Protein AF-A0A1C7DNW1-F1 (afdb_monomer_lite)

Sequence (80 aa):
MAEVFAEWFLLSLPEELNKEHSIVIMASELDLSSERVVRYLSAEHNLNINCIFFEFFKEGEQQFLDRTWLMDFQEVAVRT

Foldseek 3Di:
DQVVCCVVVVDGDDPDPQPPDAEEAEDQDDDPVRLVVQCCCCPVVVHLYWYKHWDWDDDVPDIDIDMDISDPNCSRVVSD

Structure (mmCIF, N/CA/C/O backbone):
data_AF-A0A1C7DNW1-F1
#
_entry.id   AF-A0A1C7DNW1-F1
#
loop_
_atom_site.group_PDB
_atom_site.id
_atom_site.type_symbol
_atom_site.label_atom_id
_atom_site.label_alt_id
_atom_site.label_comp_id
_atom_site.label_asym_id
_atom_site.label_entity_id
_atom_site.label_seq_id
_atom_site.pdbx_PDB_ins_code
_atom_site.Cartn_x
_atom_site.Cartn_y
_atom_site.Cartn_z
_atom_site.occupancy
_atom_site.B_iso_or_equiv
_atom_site.auth_seq_id
_atom_site.auth_comp_id
_atom_site.auth_asym_id
_atom_site.auth_atom_id
_atom_site.pdbx_PDB_model_num
ATOM 1 N N . MET A 1 1 ? 21.934 2.979 -25.178 1.00 72.00 1 MET A N 1
ATOM 2 C CA . MET A 1 1 ? 20.922 3.052 -24.095 1.00 72.00 1 MET A CA 1
ATOM 3 C C . MET A 1 1 ? 21.573 2.884 -22.727 1.00 72.00 1 MET A C 1
ATOM 5 O O . MET A 1 1 ? 21.440 3.793 -21.925 1.00 72.00 1 MET A O 1
ATOM 9 N N . ALA A 1 2 ? 22.325 1.802 -22.483 1.00 83.75 2 ALA A N 1
ATOM 10 C CA . ALA A 1 2 ? 23.061 1.613 -21.226 1.00 83.75 2 ALA A CA 1
ATOM 11 C C . ALA A 1 2 ? 24.149 2.680 -20.972 1.00 83.75 2 ALA A C 1
ATOM 13 O O . ALA A 1 2 ? 24.232 3.186 -19.862 1.00 83.75 2 ALA A O 1
ATOM 14 N N . GLU A 1 3 ? 24.914 3.082 -21.996 1.00 86.69 3 GLU A N 1
ATOM 15 C CA . GLU A 1 3 ? 25.911 4.167 -21.876 1.00 86.69 3 GLU A CA 1
ATOM 16 C C . GLU A 1 3 ? 25.273 5.493 -21.446 1.00 86.69 3 GLU A C 1
ATOM 18 O O . GLU A 1 3 ? 25.696 6.087 -20.464 1.00 86.69 3 GLU A O 1
ATOM 23 N N . VAL A 1 4 ? 24.184 5.901 -22.107 1.00 92.19 4 VAL A N 1
ATOM 24 C CA . VAL A 1 4 ? 23.452 7.131 -21.760 1.00 92.19 4 VAL A CA 1
ATOM 25 C C . VAL A 1 4 ? 22.876 7.058 -20.341 1.00 92.19 4 VAL A C 1
ATOM 27 O O . VAL A 1 4 ? 22.919 8.039 -19.611 1.00 92.19 4 VAL A O 1
ATOM 30 N N . PHE A 1 5 ? 22.360 5.903 -19.911 1.00 88.69 5 PHE A N 1
ATOM 31 C CA . PHE A 1 5 ? 21.882 5.733 -18.536 1.00 88.69 5 PHE A CA 1
ATOM 32 C C . PHE A 1 5 ? 23.019 5.900 -17.517 1.00 88.69 5 PHE A C 1
ATOM 34 O O . PHE A 1 5 ? 22.866 6.636 -16.544 1.00 88.69 5 PHE A O 1
ATOM 41 N N . ALA A 1 6 ? 24.166 5.265 -17.763 1.00 91.38 6 ALA A N 1
ATOM 42 C CA . ALA A 1 6 ? 25.320 5.335 -16.875 1.00 91.38 6 ALA A CA 1
ATOM 43 C C . ALA A 1 6 ? 25.921 6.743 -16.793 1.00 91.38 6 ALA A C 1
ATOM 45 O O . ALA A 1 6 ? 26.308 7.173 -15.710 1.00 91.38 6 ALA A O 1
ATOM 46 N N . GLU A 1 7 ? 25.946 7.488 -17.898 1.00 93.88 7 GLU A N 1
ATOM 47 C CA . GLU A 1 7 ? 26.382 8.889 -17.900 1.00 93.88 7 GLU A CA 1
ATOM 48 C C . GLU A 1 7 ? 25.476 9.784 -17.045 1.00 93.88 7 GLU A C 1
ATOM 50 O O . GLU A 1 7 ? 25.967 10.659 -16.335 1.00 93.88 7 GLU A O 1
ATOM 55 N N . TRP A 1 8 ? 24.159 9.562 -17.092 1.00 93.25 8 TRP A N 1
ATOM 56 C CA . TRP A 1 8 ? 23.183 10.404 -16.394 1.00 93.25 8 TRP A CA 1
ATOM 57 C C . TRP A 1 8 ? 23.015 10.053 -14.917 1.00 93.25 8 TRP A C 1
ATOM 59 O O . TRP A 1 8 ? 22.929 10.947 -14.077 1.00 93.25 8 TRP A O 1
ATOM 69 N N . PHE A 1 9 ? 22.942 8.762 -14.598 1.00 88.56 9 PHE A N 1
ATOM 70 C CA . PHE A 1 9 ? 22.656 8.280 -13.246 1.00 88.56 9 PHE A CA 1
ATOM 71 C C . PHE A 1 9 ? 23.908 7.853 -12.480 1.00 88.56 9 PHE A C 1
ATOM 73 O O . PHE A 1 9 ? 23.801 7.542 -11.297 1.00 88.56 9 PHE A O 1
ATOM 80 N N . LEU A 1 10 ? 25.084 7.851 -13.127 1.00 89.12 10 LEU A N 1
ATOM 81 C CA . LEU A 1 10 ? 26.366 7.422 -12.549 1.00 89.12 10 LEU A CA 1
ATOM 82 C C . LEU A 1 10 ? 26.323 5.992 -11.981 1.00 89.12 10 LEU A C 1
ATOM 84 O O . LEU A 1 10 ? 27.069 5.646 -11.067 1.00 89.12 10 LEU A O 1
ATOM 88 N N . LEU A 1 11 ? 25.434 5.163 -12.528 1.00 87.38 11 LEU A N 1
ATOM 89 C CA . LEU A 1 11 ? 25.175 3.790 -12.113 1.00 87.38 11 LEU A CA 1
ATOM 90 C C . LEU A 1 11 ? 25.059 2.901 -13.350 1.00 87.38 11 LEU A C 1
ATOM 92 O O . LEU A 1 11 ? 24.540 3.320 -14.386 1.00 87.38 11 LEU A O 1
ATOM 96 N N . SER A 1 12 ? 25.519 1.654 -13.244 1.00 86.56 12 SER A N 1
ATOM 97 C CA . SER A 1 12 ? 25.242 0.652 -14.271 1.00 86.56 12 SER A CA 1
ATOM 98 C C . SER A 1 12 ? 23.742 0.394 -14.358 1.00 86.56 12 SER A C 1
ATOM 100 O O . SER A 1 12 ? 23.030 0.482 -13.357 1.00 86.56 12 SER A O 1
ATOM 102 N N . LEU A 1 13 ? 23.269 0.039 -15.552 1.00 87.62 13 LEU A N 1
ATOM 103 C CA . LEU A 1 13 ? 21.895 -0.416 -15.718 1.00 87.62 13 LEU A CA 1
ATOM 104 C C . LEU A 1 13 ? 21.668 -1.631 -14.792 1.00 87.62 13 LEU A C 1
ATOM 106 O O . LEU A 1 13 ? 22.431 -2.594 -14.897 1.00 87.62 13 LEU A O 1
ATOM 110 N N . PRO A 1 14 ? 20.692 -1.588 -13.872 1.00 83.50 14 PRO A N 1
ATOM 111 C CA . PRO A 1 14 ? 20.462 -2.686 -12.943 1.00 83.50 14 PRO A CA 1
ATOM 112 C C . PRO A 1 14 ? 19.899 -3.913 -13.674 1.00 83.50 14 PRO A C 1
ATOM 114 O O . PRO A 1 14 ? 19.093 -3.774 -14.595 1.00 83.50 14 PRO A O 1
ATOM 117 N N . GLU A 1 15 ? 20.320 -5.110 -13.255 1.00 81.94 15 GLU A N 1
ATOM 118 C CA . GLU A 1 15 ? 19.792 -6.379 -13.786 1.00 81.94 15 GLU A CA 1
ATOM 119 C C . GLU A 1 15 ? 18.367 -6.653 -13.292 1.00 81.94 15 GLU A C 1
ATOM 121 O O . GLU A 1 15 ? 17.546 -7.208 -14.022 1.00 81.94 15 GLU A O 1
ATOM 126 N N . GLU A 1 16 ? 18.056 -6.212 -12.073 1.00 75.81 16 GLU A N 1
ATOM 127 C CA . GLU A 1 16 ? 16.742 -6.337 -11.457 1.00 75.81 16 GLU A CA 1
ATOM 128 C C . GLU A 1 16 ? 16.218 -4.957 -11.037 1.00 75.81 16 GLU A C 1
ATOM 130 O O . GLU A 1 16 ? 16.923 -4.161 -10.417 1.00 75.81 16 GLU A O 1
ATOM 135 N N . LEU A 1 17 ? 14.963 -4.659 -11.375 1.00 76.75 17 LEU A N 1
ATOM 136 C CA . LEU A 1 17 ? 14.279 -3.426 -10.981 1.00 76.75 17 LEU A CA 1
ATOM 137 C C . LEU A 1 17 ? 13.308 -3.712 -9.833 1.00 76.75 17 LEU A C 1
ATOM 139 O O . LEU A 1 17 ? 12.655 -4.751 -9.813 1.00 76.75 17 LEU A O 1
ATOM 143 N N . ASN A 1 18 ? 13.175 -2.755 -8.910 1.0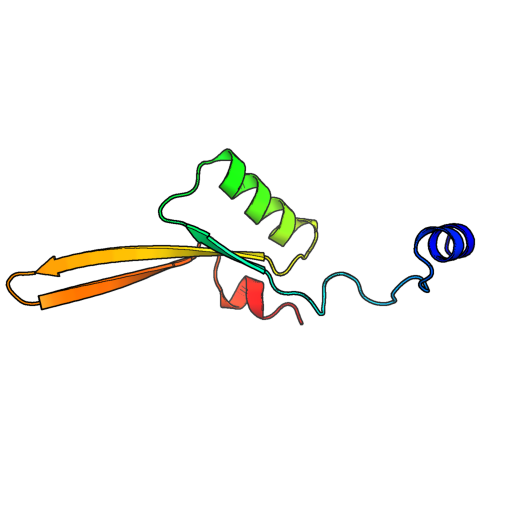0 73.12 18 ASN A N 1
ATOM 144 C CA . ASN A 1 18 ? 12.132 -2.720 -7.872 1.00 73.12 18 ASN A CA 1
ATOM 145 C C . ASN A 1 18 ? 12.138 -3.873 -6.849 1.00 73.12 18 ASN A C 1
ATOM 147 O O . ASN A 1 18 ? 11.165 -4.035 -6.117 1.00 73.12 18 ASN A O 1
ATOM 151 N N . LYS A 1 19 ? 13.228 -4.640 -6.757 1.00 71.12 19 LYS A N 1
ATOM 152 C CA . LYS A 1 19 ? 13.337 -5.792 -5.850 1.00 71.12 19 LYS A CA 1
ATOM 153 C C . LYS A 1 19 ? 13.749 -5.458 -4.420 1.00 71.12 19 LYS A C 1
ATOM 155 O O . LYS A 1 19 ? 13.296 -6.098 -3.479 1.00 71.12 19 LYS A O 1
ATOM 160 N N . GLU A 1 20 ? 14.592 -4.446 -4.241 1.00 73.00 20 GLU A N 1
ATOM 161 C CA . GLU A 1 20 ? 15.174 -4.141 -2.926 1.00 73.00 20 GLU A CA 1
ATOM 162 C C . GLU A 1 20 ? 14.332 -3.169 -2.084 1.00 73.00 20 GLU A C 1
ATOM 164 O O . GLU A 1 20 ? 14.596 -2.993 -0.896 1.00 73.00 20 GLU A O 1
ATOM 169 N N . HIS A 1 21 ? 13.314 -2.525 -2.666 1.00 77.81 21 HIS A N 1
ATOM 170 C CA . HIS A 1 21 ? 12.584 -1.439 -2.011 1.00 77.81 21 HIS A CA 1
ATOM 171 C C . HIS A 1 21 ? 11.105 -1.785 -1.817 1.00 77.81 21 HIS A C 1
ATOM 173 O O . HIS A 1 21 ? 10.383 -2.034 -2.778 1.00 77.81 21 HIS A O 1
ATOM 179 N N . SER A 1 22 ? 10.658 -1.759 -0.558 1.00 87.12 22 SER A N 1
ATOM 180 C CA . SER A 1 22 ? 9.252 -1.901 -0.161 1.00 87.12 22 SER A CA 1
ATOM 181 C C . SER A 1 22 ? 8.715 -0.595 0.425 1.00 87.12 22 SER A C 1
ATOM 183 O O . SER A 1 22 ? 9.375 0.028 1.256 1.00 87.12 22 SER A O 1
ATOM 185 N N . ILE A 1 23 ? 7.507 -0.198 0.028 1.00 91.38 23 ILE A N 1
ATOM 186 C CA . ILE A 1 23 ? 6.842 1.044 0.433 1.00 91.38 23 ILE A CA 1
ATOM 187 C C . ILE A 1 23 ? 5.509 0.699 1.105 1.00 91.38 23 ILE A C 1
ATOM 189 O O . ILE A 1 23 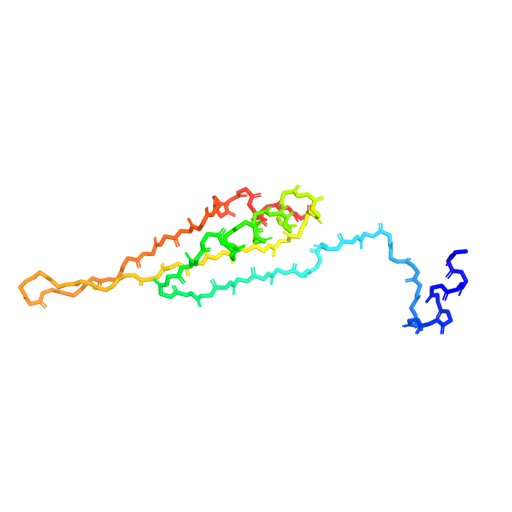? 4.635 0.074 0.507 1.00 91.38 23 ILE A O 1
ATOM 193 N N . VAL A 1 24 ? 5.316 1.153 2.342 1.00 93.00 24 VAL A N 1
ATOM 194 C CA . VAL A 1 24 ? 4.034 1.040 3.051 1.00 93.00 24 VAL A CA 1
ATOM 195 C C . VAL A 1 24 ? 3.526 2.436 3.377 1.00 93.00 24 VAL A C 1
ATOM 197 O O . VAL A 1 24 ? 4.184 3.194 4.087 1.00 93.00 24 VAL A O 1
ATOM 200 N N . ILE A 1 25 ? 2.349 2.769 2.857 1.00 94.31 25 ILE A N 1
ATOM 201 C CA . ILE A 1 25 ? 1.650 4.023 3.137 1.00 94.31 25 ILE A CA 1
ATOM 202 C C . ILE A 1 25 ? 0.708 3.783 4.315 1.00 94.31 25 ILE A C 1
ATOM 204 O O . ILE A 1 25 ? -0.090 2.854 4.275 1.00 94.31 25 ILE A O 1
ATOM 208 N N . MET A 1 26 ? 0.779 4.613 5.353 1.00 94.19 26 MET A N 1
ATOM 209 C CA . MET A 1 26 ? -0.199 4.615 6.442 1.00 94.19 26 MET A CA 1
ATOM 210 C C . MET A 1 26 ? -1.131 5.810 6.266 1.00 94.19 26 MET A C 1
ATOM 212 O O . MET A 1 26 ? -0.661 6.947 6.215 1.00 94.19 26 MET A O 1
ATOM 216 N N . ALA A 1 27 ? -2.435 5.556 6.188 1.00 90.31 27 ALA A N 1
ATOM 217 C CA . ALA A 1 27 ? -3.443 6.598 6.025 1.00 90.31 27 ALA A CA 1
ATOM 218 C C . ALA A 1 27 ? -4.704 6.280 6.841 1.00 90.31 27 ALA A C 1
ATOM 220 O O . ALA A 1 27 ? -4.999 5.118 7.109 1.00 90.31 27 ALA A O 1
ATOM 221 N N . SER A 1 28 ? -5.450 7.314 7.241 1.00 89.44 28 SER A N 1
ATOM 222 C CA . SER A 1 28 ? -6.777 7.149 7.854 1.00 89.44 28 SER A CA 1
ATOM 223 C C . SER A 1 28 ? -7.851 6.816 6.819 1.00 89.44 28 SER A C 1
ATOM 225 O O . SER A 1 28 ? -8.798 6.104 7.115 1.00 89.44 28 SER A O 1
ATOM 227 N N . GLU A 1 29 ? -7.693 7.336 5.605 1.00 89.69 29 GLU A N 1
ATOM 228 C CA . GLU A 1 29 ? -8.554 7.100 4.450 1.00 89.69 29 GLU A CA 1
ATOM 229 C C . GLU A 1 29 ? -7.734 7.295 3.168 1.00 89.69 29 GLU A C 1
ATOM 231 O O . GLU A 1 29 ? -6.664 7.911 3.195 1.00 89.69 29 GLU A O 1
ATOM 236 N N . LEU A 1 30 ? -8.220 6.767 2.046 1.00 93.69 30 LEU A N 1
ATOM 237 C CA . LEU A 1 30 ? -7.586 6.923 0.740 1.00 93.69 30 LEU A CA 1
ATOM 238 C C . LEU A 1 30 ? -8.657 7.222 -0.305 1.00 93.69 30 LEU A C 1
ATOM 240 O O . LEU A 1 30 ? -9.661 6.523 -0.398 1.00 93.69 30 LEU A O 1
ATOM 244 N N . ASP A 1 31 ? -8.459 8.278 -1.090 1.00 95.38 31 ASP A N 1
ATOM 245 C CA . ASP A 1 31 ? -9.380 8.598 -2.174 1.00 95.38 31 ASP A CA 1
ATOM 246 C C . ASP A 1 31 ? -9.219 7.621 -3.360 1.00 95.38 31 ASP A C 1
ATOM 248 O O . ASP A 1 31 ? -8.169 7.003 -3.559 1.00 95.38 31 ASP A O 1
ATOM 252 N N . LEU A 1 32 ? -10.248 7.532 -4.211 1.00 97.00 32 LEU A N 1
ATOM 253 C CA . LEU A 1 32 ? -10.275 6.626 -5.370 1.00 97.00 32 LEU A CA 1
ATOM 254 C C . LEU A 1 32 ? -9.124 6.847 -6.366 1.00 97.00 32 LEU A C 1
ATOM 256 O O . LEU A 1 32 ? -8.731 5.925 -7.087 1.00 97.00 32 LEU A O 1
ATOM 260 N N . SER A 1 33 ? -8.612 8.073 -6.482 1.00 97.25 33 SER A N 1
ATOM 261 C CA . SER A 1 33 ? -7.499 8.367 -7.384 1.00 97.25 33 SER A CA 1
ATOM 262 C C . SER A 1 33 ? -6.179 7.849 -6.818 1.00 97.25 33 SER A C 1
ATOM 264 O O . SER A 1 33 ? -5.415 7.225 -7.556 1.00 97.25 33 SER A O 1
ATOM 266 N N . SER A 1 34 ? -5.967 8.012 -5.515 1.00 96.19 34 SER A N 1
ATOM 267 C CA . SER A 1 34 ? -4.807 7.510 -4.784 1.00 96.19 34 SER A CA 1
ATOM 268 C C . SER A 1 34 ? -4.803 5.979 -4.719 1.00 96.19 34 SER A C 1
ATOM 270 O O . SER A 1 34 ? -3.778 5.362 -5.011 1.00 96.19 34 SER A O 1
ATOM 272 N N . GLU A 1 35 ? -5.955 5.344 -4.470 1.00 95.88 35 GLU A N 1
ATOM 273 C CA . GLU A 1 35 ? -6.100 3.882 -4.566 1.00 95.88 35 GLU A CA 1
ATOM 274 C C . GLU A 1 35 ? -5.685 3.359 -5.942 1.00 95.88 35 GLU A C 1
ATOM 276 O O . GLU A 1 35 ? -4.912 2.403 -6.052 1.00 95.88 35 GLU A O 1
ATOM 281 N N . ARG A 1 36 ? -6.173 4.006 -7.008 1.00 96.25 36 ARG A N 1
ATOM 282 C CA . ARG A 1 36 ? -5.844 3.629 -8.384 1.00 96.25 36 ARG A CA 1
ATOM 283 C C . ARG A 1 36 ? -4.345 3.735 -8.652 1.00 96.25 36 ARG A C 1
ATOM 285 O O . ARG A 1 36 ? -3.802 2.854 -9.310 1.00 96.25 36 ARG A O 1
ATOM 292 N N . VAL A 1 37 ? -3.679 4.776 -8.148 1.00 96.31 37 VAL A N 1
ATOM 293 C CA . VAL A 1 37 ? -2.223 4.939 -8.293 1.00 96.31 37 VAL A CA 1
ATOM 294 C C . VAL A 1 37 ? -1.479 3.811 -7.583 1.00 96.31 37 VAL A C 1
ATOM 296 O O . VAL A 1 37 ? -0.625 3.179 -8.199 1.00 96.31 37 VAL A O 1
ATOM 299 N N . VAL A 1 38 ? -1.826 3.508 -6.329 1.00 95.50 38 VAL A N 1
ATOM 300 C CA . VAL A 1 38 ? -1.168 2.434 -5.564 1.00 95.50 38 VAL A CA 1
ATOM 301 C C . VAL A 1 38 ? -1.352 1.079 -6.255 1.00 95.50 38 VAL A C 1
ATOM 303 O O . VAL A 1 38 ? -0.381 0.344 -6.433 1.00 95.50 38 VAL A O 1
ATOM 306 N N . ARG A 1 39 ? -2.570 0.774 -6.724 1.00 94.94 39 ARG A N 1
ATOM 307 C CA . ARG A 1 39 ? -2.853 -0.461 -7.473 1.00 94.94 39 ARG A CA 1
ATOM 308 C C . ARG A 1 39 ? -2.086 -0.527 -8.789 1.00 94.94 39 ARG A C 1
ATOM 310 O O . ARG A 1 39 ? -1.508 -1.564 -9.088 1.00 94.94 39 ARG A O 1
ATOM 317 N N . TYR A 1 40 ? -2.040 0.566 -9.548 1.00 94.75 40 TYR A N 1
ATOM 318 C CA . TYR A 1 40 ? -1.308 0.634 -10.814 1.00 94.75 40 TYR A CA 1
ATOM 319 C C . TYR A 1 40 ? 0.195 0.404 -10.619 1.00 94.75 40 TYR A C 1
ATOM 321 O O . TYR A 1 40 ? 0.796 -0.400 -11.325 1.00 94.75 40 TYR A O 1
ATOM 329 N N . LEU A 1 41 ? 0.804 1.062 -9.630 1.00 92.88 41 LEU A N 1
ATOM 330 C CA . LEU A 1 41 ? 2.225 0.883 -9.325 1.00 92.88 41 LEU A CA 1
ATOM 331 C C . LEU A 1 41 ? 2.532 -0.554 -8.878 1.00 92.88 41 LEU A C 1
ATOM 333 O O . LEU A 1 41 ? 3.541 -1.120 -9.298 1.00 92.88 41 LEU A O 1
ATOM 337 N N . SER A 1 42 ? 1.650 -1.156 -8.076 1.00 92.12 42 SER A N 1
ATOM 338 C CA . SER A 1 42 ? 1.828 -2.527 -7.593 1.00 92.12 42 SER A CA 1
ATOM 339 C C . SER A 1 42 ? 1.636 -3.583 -8.684 1.00 92.12 42 SER A C 1
ATOM 341 O O . SER A 1 42 ? 2.473 -4.473 -8.823 1.00 92.12 42 SER A O 1
ATOM 343 N N . ALA A 1 43 ? 0.552 -3.492 -9.459 1.00 89.81 43 ALA A N 1
ATOM 344 C CA . ALA A 1 43 ? 0.159 -4.521 -10.420 1.00 89.81 43 ALA A CA 1
ATOM 345 C C . ALA A 1 43 ? 0.860 -4.383 -11.779 1.00 89.81 43 ALA A C 1
ATOM 347 O O . ALA A 1 43 ? 1.279 -5.386 -12.344 1.00 89.81 43 ALA A O 1
ATOM 348 N N . GLU A 1 44 ? 1.012 -3.159 -12.294 1.00 89.50 44 GLU A N 1
ATOM 349 C CA . GLU A 1 44 ? 1.535 -2.932 -13.651 1.00 89.50 44 GLU A CA 1
ATOM 350 C C . GLU A 1 44 ? 3.053 -2.704 -13.669 1.00 89.50 44 GLU A C 1
ATOM 352 O O . GLU A 1 44 ? 3.717 -3.030 -14.648 1.00 89.50 44 GLU A O 1
ATOM 357 N N . HIS A 1 45 ? 3.618 -2.146 -12.589 1.00 87.56 45 HIS A N 1
ATOM 358 C CA . HIS A 1 45 ? 5.055 -1.821 -12.488 1.00 87.56 45 HIS A CA 1
ATOM 359 C C . HIS A 1 45 ? 5.808 -2.680 -11.475 1.00 87.56 45 HIS A C 1
ATOM 361 O O . HIS A 1 45 ? 6.995 -2.449 -11.225 1.00 87.56 45 HIS A O 1
ATOM 367 N N . ASN A 1 46 ? 5.129 -3.679 -10.906 1.00 85.56 46 ASN A N 1
ATOM 368 C CA . ASN A 1 46 ? 5.707 -4.649 -9.982 1.00 85.56 46 ASN 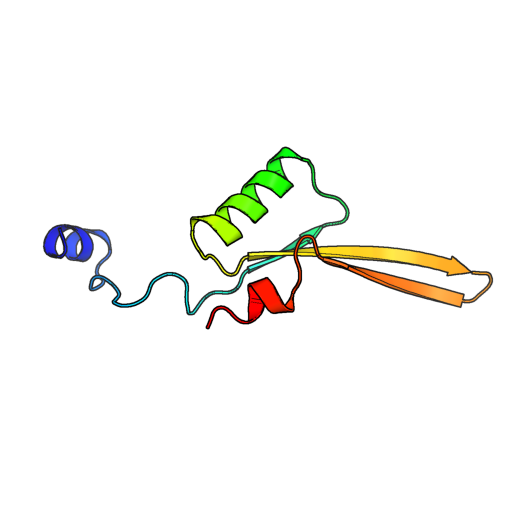A CA 1
ATOM 369 C C . ASN A 1 46 ? 6.405 -4.000 -8.770 1.00 85.56 46 ASN A C 1
ATOM 371 O O . ASN A 1 46 ? 7.320 -4.584 -8.191 1.00 85.56 46 ASN A O 1
ATOM 375 N N . LEU A 1 47 ? 5.989 -2.787 -8.389 1.00 88.50 47 LEU A N 1
ATOM 376 C CA . LEU A 1 47 ? 6.516 -2.107 -7.213 1.00 88.50 47 LEU A CA 1
ATOM 377 C C . LEU A 1 47 ? 5.935 -2.749 -5.958 1.00 88.50 47 LEU A C 1
ATOM 379 O O . LEU A 1 47 ? 4.722 -2.938 -5.833 1.00 88.50 47 LEU A O 1
ATOM 383 N N . ASN A 1 48 ? 6.796 -3.032 -4.988 1.00 90.94 48 ASN A N 1
ATOM 384 C CA . ASN A 1 48 ? 6.356 -3.477 -3.677 1.00 90.94 48 ASN A CA 1
ATOM 385 C C . ASN A 1 48 ? 5.815 -2.269 -2.893 1.00 90.94 48 ASN A C 1
ATOM 387 O O . ASN A 1 48 ? 6.524 -1.644 -2.111 1.00 90.94 48 ASN A O 1
ATOM 391 N N . ILE A 1 49 ? 4.571 -1.882 -3.184 1.00 92.44 49 ILE A N 1
ATOM 392 C CA . ILE A 1 49 ? 3.868 -0.754 -2.570 1.00 92.44 49 ILE A CA 1
ATOM 393 C C . ILE A 1 49 ? 2.470 -1.172 -2.112 1.00 92.44 49 ILE A C 1
ATOM 395 O O . ILE A 1 49 ? 1.719 -1.784 -2.872 1.00 92.44 49 ILE A O 1
ATOM 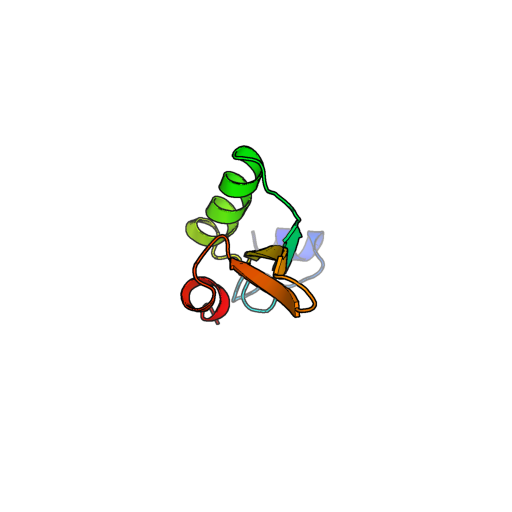399 N N . ASN A 1 50 ? 2.100 -0.826 -0.878 1.00 94.88 50 ASN A N 1
ATOM 400 C CA . ASN A 1 50 ? 0.754 -1.058 -0.348 1.00 94.88 50 ASN A CA 1
ATOM 401 C C . ASN A 1 50 ? 0.336 0.050 0.633 1.00 94.88 50 ASN A C 1
ATOM 403 O O . ASN A 1 50 ? 1.166 0.842 1.084 1.00 94.88 50 ASN A O 1
ATOM 407 N N . CYS A 1 51 ? -0.951 0.094 0.975 1.00 96.12 51 CYS A N 1
ATOM 408 C CA . CYS A 1 51 ? -1.508 1.007 1.968 1.00 96.12 51 CYS A CA 1
ATOM 409 C C . CYS A 1 51 ? -2.122 0.221 3.133 1.00 96.12 51 CYS A C 1
ATOM 411 O O . CYS A 1 51 ? -2.851 -0.747 2.904 1.00 96.12 51 CYS A O 1
ATOM 413 N N . ILE A 1 52 ? -1.824 0.649 4.360 1.00 95.38 52 ILE A N 1
ATOM 414 C CA . ILE A 1 52 ? -2.402 0.149 5.607 1.00 95.38 52 ILE A CA 1
ATOM 415 C C . ILE A 1 52 ? -3.285 1.228 6.237 1.00 95.38 52 ILE A C 1
ATOM 417 O O . ILE A 1 52 ? -2.901 2.399 6.319 1.00 95.38 52 ILE A O 1
ATOM 421 N N . PHE A 1 53 ? -4.448 0.805 6.712 1.00 94.62 53 PHE A N 1
ATOM 422 C CA . PHE A 1 53 ? -5.405 1.631 7.435 1.00 94.62 53 PHE A CA 1
ATOM 423 C C . PHE A 1 53 ? -5.505 1.143 8.872 1.00 94.62 53 PHE A C 1
ATOM 425 O O . PHE A 1 53 ? -5.445 -0.063 9.118 1.00 94.62 53 PHE A O 1
ATOM 432 N N . PHE A 1 54 ? -5.655 2.075 9.809 1.00 93.44 54 PHE A N 1
ATOM 433 C CA . PHE A 1 54 ? -5.877 1.772 11.217 1.00 93.44 54 PHE A CA 1
ATOM 434 C C . PHE A 1 54 ? -7.181 2.395 11.679 1.00 93.44 54 PHE A C 1
ATOM 436 O O . PHE A 1 54 ? -7.389 3.598 11.523 1.00 93.44 54 PHE A O 1
ATOM 443 N N . GLU A 1 55 ? -8.017 1.579 12.306 1.00 90.75 55 GLU A N 1
ATOM 444 C CA . GLU A 1 55 ? -9.276 2.019 12.886 1.00 90.75 55 GLU A CA 1
ATOM 445 C C . GLU A 1 55 ? -9.254 1.778 14.387 1.00 90.75 55 GLU A C 1
ATOM 447 O O . GLU A 1 55 ? -8.913 0.697 14.866 1.00 90.75 55 GLU A O 1
ATOM 452 N N . PHE A 1 56 ? -9.608 2.810 15.145 1.00 91.94 56 PHE A N 1
ATOM 453 C CA . PHE A 1 56 ? -9.697 2.735 16.592 1.00 91.94 56 PHE A CA 1
ATOM 454 C C . PHE A 1 56 ? -11.157 2.817 17.020 1.00 91.94 56 PHE A C 1
ATOM 456 O O . PHE A 1 56 ? -11.858 3.770 16.674 1.00 91.94 56 PHE A O 1
ATOM 463 N N . PHE A 1 57 ? -11.601 1.856 17.825 1.00 93.75 57 PHE A N 1
ATOM 464 C CA . PHE A 1 57 ? -12.951 1.847 18.381 1.00 93.75 57 PHE A CA 1
ATOM 465 C C . PHE A 1 57 ? -12.950 1.422 19.850 1.00 93.75 57 PHE A C 1
ATOM 467 O O . PHE A 1 57 ? -11.987 0.855 20.367 1.00 93.75 57 PHE A O 1
ATOM 474 N N . LYS A 1 58 ? -14.034 1.753 20.554 1.00 96.56 58 LYS A N 1
ATOM 475 C CA . LYS A 1 58 ? -14.209 1.461 21.980 1.00 96.56 58 LYS A CA 1
ATOM 476 C C . LYS A 1 58 ? -15.502 0.697 22.212 1.00 96.56 58 LYS A C 1
ATOM 478 O O . LYS A 1 58 ? -16.532 1.059 21.650 1.00 96.56 58 LYS A O 1
ATOM 483 N N . GLU A 1 59 ? -15.450 -0.289 23.099 1.00 95.81 59 GLU A N 1
ATOM 484 C CA . GLU A 1 59 ? -16.622 -1.020 23.585 1.00 95.81 59 GLU A CA 1
ATOM 485 C C . GLU A 1 59 ? -16.608 -1.014 25.120 1.00 95.81 59 GLU A C 1
ATOM 487 O O . GLU A 1 59 ? -15.825 -1.712 25.767 1.00 95.81 59 GLU A O 1
ATOM 492 N N . GLY A 1 60 ? -17.433 -0.153 25.723 1.00 95.62 60 GLY A N 1
ATOM 493 C CA . GLY A 1 60 ? -1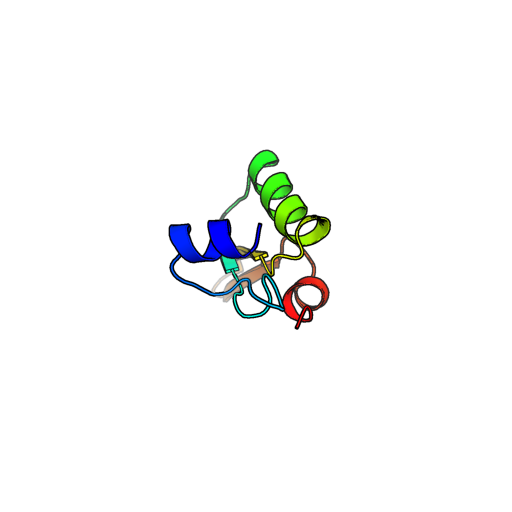7.378 0.115 27.162 1.00 95.62 60 GLY A CA 1
ATOM 494 C C . GLY A 1 60 ? -16.013 0.672 27.583 1.00 95.62 60 GLY A C 1
ATOM 495 O O . GLY A 1 60 ? -15.561 1.686 27.055 1.00 95.62 60 GLY A O 1
ATOM 496 N N . GLU A 1 61 ? -15.349 -0.012 28.517 1.00 96.38 61 GLU A N 1
ATOM 497 C CA . GLU A 1 61 ? -13.990 0.323 28.974 1.00 96.38 61 GLU A CA 1
ATOM 498 C C . GLU A 1 61 ? -12.887 -0.260 28.072 1.00 96.38 61 GLU A C 1
ATOM 500 O O . GLU A 1 61 ? -11.708 0.060 28.239 1.00 96.38 61 GLU A O 1
ATOM 505 N N . GLN A 1 62 ? -13.241 -1.127 27.117 1.00 96.81 62 GLN A N 1
ATOM 506 C CA . GLN A 1 62 ? -12.278 -1.771 26.227 1.00 96.81 62 GLN A CA 1
ATOM 507 C C . GLN A 1 62 ? -11.962 -0.880 25.024 1.00 96.81 62 GLN A C 1
ATOM 509 O O . GLN A 1 62 ? -12.822 -0.170 24.496 1.00 96.81 62 GLN A O 1
ATOM 514 N N . GLN A 1 63 ? -10.704 -0.925 24.594 1.00 97.19 63 GLN A N 1
ATOM 515 C CA . GLN A 1 63 ? -10.191 -0.176 23.453 1.00 97.19 63 GLN A CA 1
ATOM 516 C C . GLN A 1 63 ? -9.602 -1.152 22.444 1.00 97.19 63 GLN A C 1
ATOM 518 O O . GLN A 1 63 ? -8.825 -2.033 22.816 1.00 97.19 63 GLN A O 1
ATOM 523 N N . PHE A 1 64 ? -9.953 -0.965 21.180 1.00 95.94 64 PHE A N 1
ATOM 524 C CA . PHE A 1 64 ? -9.539 -1.819 20.081 1.00 95.94 64 PHE A CA 1
ATOM 525 C C . PHE A 1 64 ? -8.853 -0.990 19.009 1.00 95.94 64 PHE A C 1
ATOM 527 O O . PHE A 1 64 ? -9.230 0.151 18.736 1.00 95.94 64 PHE A O 1
ATOM 534 N N . LEU A 1 65 ? -7.840 -1.599 18.407 1.00 93.81 65 LEU A N 1
ATOM 535 C CA . LEU A 1 65 ? -7.152 -1.089 17.237 1.00 93.81 65 LEU A CA 1
ATOM 536 C C . LEU A 1 65 ? -7.194 -2.189 16.183 1.00 93.81 65 LEU A C 1
ATOM 538 O O . LEU A 1 65 ? -6.581 -3.241 16.375 1.00 93.81 65 LEU A O 1
ATOM 542 N N . ASP A 1 66 ? -7.927 -1.947 15.107 1.00 92.62 66 ASP A N 1
ATOM 543 C CA . ASP A 1 66 ? -7.966 -2.822 13.943 1.00 92.62 66 ASP A CA 1
ATOM 544 C C . ASP A 1 66 ? -7.072 -2.275 12.827 1.00 92.62 66 ASP A C 1
ATOM 546 O O . ASP A 1 66 ? -6.709 -1.092 12.815 1.00 92.62 66 ASP A O 1
ATOM 550 N N . ARG A 1 67 ? -6.686 -3.157 11.904 1.00 92.06 67 ARG A N 1
ATOM 551 C CA . ARG A 1 67 ? -5.921 -2.803 10.713 1.00 92.06 67 ARG A CA 1
ATOM 552 C C . ARG A 1 67 ? -6.451 -3.512 9.476 1.00 92.06 67 ARG A C 1
ATOM 554 O O . ARG A 1 67 ? -6.681 -4.721 9.488 1.00 92.06 67 ARG A O 1
ATOM 561 N N . THR A 1 68 ? -6.497 -2.787 8.369 1.00 93.50 68 THR A N 1
ATOM 562 C CA . THR A 1 68 ? -6.837 -3.339 7.053 1.00 93.50 68 THR A CA 1
ATOM 563 C C . THR A 1 68 ? -5.799 -2.926 6.014 1.00 93.50 68 THR A C 1
ATOM 565 O O . THR A 1 68 ? -5.057 -1.959 6.196 1.00 93.50 68 THR A O 1
ATOM 568 N N . TRP A 1 69 ? -5.702 -3.696 4.931 1.00 94.88 69 TRP A N 1
ATOM 569 C CA . TRP A 1 69 ? -4.795 -3.424 3.816 1.00 94.88 69 TRP A CA 1
ATOM 570 C C . TRP A 1 69 ? -5.587 -3.150 2.541 1.00 94.88 69 TRP A C 1
ATOM 572 O O . TRP 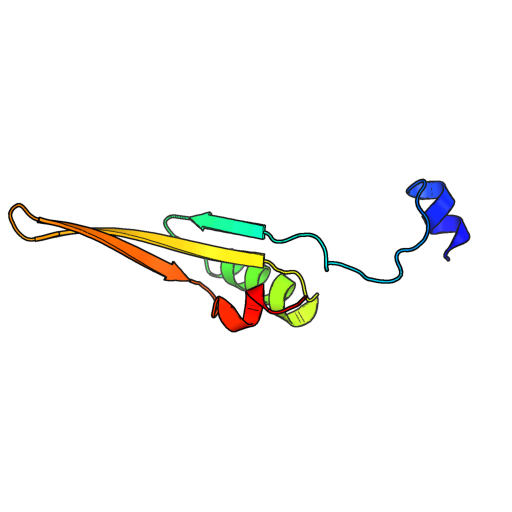A 1 69 ? -6.624 -3.770 2.311 1.00 94.88 69 TRP A O 1
ATOM 582 N N . LEU A 1 70 ? -5.067 -2.270 1.680 1.00 94.69 70 LEU A N 1
ATOM 583 C CA . LEU A 1 70 ? -5.677 -1.990 0.373 1.00 94.69 70 LEU A CA 1
ATOM 584 C C . LEU A 1 70 ? -5.626 -3.203 -0.579 1.00 94.69 70 LEU A C 1
ATOM 586 O O . LEU A 1 70 ? -6.543 -3.423 -1.378 1.00 94.69 70 LEU A O 1
ATOM 590 N N . MET A 1 71 ? -4.529 -3.958 -0.527 1.00 93.75 71 MET A N 1
ATOM 591 C CA . MET A 1 71 ? -4.271 -5.188 -1.286 1.00 93.75 71 MET A CA 1
ATOM 592 C C . MET A 1 71 ? -3.768 -6.272 -0.334 1.00 93.75 71 MET A C 1
ATOM 594 O O . MET A 1 71 ? -3.205 -5.938 0.710 1.00 93.75 71 MET A O 1
ATOM 598 N N . ASP A 1 72 ? -3.925 -7.549 -0.693 1.00 90.12 72 ASP A N 1
ATOM 599 C CA . ASP A 1 72 ? -3.419 -8.649 0.131 1.00 90.12 72 ASP A CA 1
ATOM 600 C C . ASP A 1 72 ? -1.909 -8.483 0.377 1.00 90.12 72 ASP A C 1
ATOM 602 O O . ASP A 1 72 ? -1.103 -8.357 -0.549 1.00 90.12 72 ASP A O 1
ATOM 606 N N . PHE A 1 73 ? -1.528 -8.448 1.654 1.00 79.81 73 PHE A N 1
ATOM 607 C CA . PHE A 1 73 ? -0.143 -8.274 2.064 1.00 79.81 73 PHE A CA 1
ATOM 608 C C . PHE A 1 73 ? 0.753 -9.406 1.552 1.00 79.81 73 PHE A C 1
ATOM 610 O O . PHE A 1 73 ? 1.882 -9.137 1.155 1.00 79.81 73 PHE A O 1
ATOM 617 N N . GLN A 1 74 ? 0.269 -10.651 1.524 1.00 77.94 74 GLN A N 1
ATOM 618 C CA . GLN A 1 74 ? 1.044 -11.789 1.025 1.00 77.94 74 GLN A CA 1
ATOM 619 C C . GLN A 1 74 ? 1.255 -11.694 -0.488 1.00 77.94 74 GLN A C 1
ATOM 621 O O . GLN A 1 74 ? 2.329 -12.025 -0.976 1.00 77.94 74 GLN A O 1
ATOM 626 N N . GLU A 1 75 ? 0.284 -11.175 -1.238 1.00 78.38 75 GLU A N 1
ATOM 627 C CA . GLU A 1 75 ? 0.440 -10.990 -2.685 1.00 78.38 75 GLU A CA 1
ATOM 628 C C . GLU A 1 75 ? 1.431 -9.874 -3.035 1.00 78.38 75 GLU A C 1
ATOM 630 O O . GLU A 1 75 ? 2.136 -9.974 -4.040 1.00 78.38 75 GLU A O 1
ATOM 635 N N . VAL A 1 76 ? 1.490 -8.811 -2.226 1.00 75.69 76 VAL A N 1
ATOM 636 C CA . VAL A 1 76 ? 2.360 -7.654 -2.490 1.00 75.69 76 VAL A CA 1
ATOM 637 C C . VAL A 1 76 ? 3.765 -7.839 -1.907 1.00 75.69 76 VAL A C 1
ATOM 639 O O . VAL A 1 76 ? 4.742 -7.538 -2.589 1.00 75.69 76 VAL A O 1
ATOM 642 N N . ALA A 1 77 ? 3.890 -8.371 -0.687 1.00 60.62 77 ALA A N 1
ATOM 643 C CA . ALA A 1 77 ? 5.168 -8.486 0.019 1.00 60.62 77 ALA A CA 1
ATOM 644 C C . ALA A 1 77 ? 6.038 -9.669 -0.445 1.00 60.62 77 ALA A C 1
ATOM 646 O O . ALA A 1 77 ? 7.251 -9.632 -0.255 1.00 60.62 77 ALA A O 1
ATOM 647 N N . VAL A 1 78 ? 5.455 -10.703 -1.068 1.00 55.31 78 VAL A N 1
ATOM 648 C CA . VAL A 1 78 ? 6.180 -11.915 -1.522 1.00 55.31 78 VAL A CA 1
ATOM 649 C C . VAL A 1 78 ? 6.815 -11.738 -2.913 1.00 55.31 78 VAL A C 1
ATOM 651 O O . VAL A 1 78 ? 7.403 -12.663 -3.465 1.00 55.31 78 VAL A O 1
ATOM 654 N N . ARG A 1 79 ? 6.769 -10.536 -3.497 1.00 55.44 79 ARG A N 1
ATOM 655 C CA . ARG A 1 79 ? 7.433 -10.234 -4.776 1.00 55.44 79 ARG A CA 1
ATOM 656 C C . ARG A 1 79 ? 8.926 -9.947 -4.546 1.00 55.44 79 ARG A C 1
ATOM 658 O O . ARG A 1 79 ? 9.362 -8.810 -4.689 1.00 55.44 79 ARG A O 1
ATOM 665 N N . THR A 1 80 ? 9.673 -10.967 -4.110 1.00 45.22 80 THR A N 1
ATOM 666 C CA . THR A 1 80 ? 11.143 -10.965 -3.922 1.00 45.22 80 THR A CA 1
ATOM 667 C C . THR A 1 80 ? 11.843 -11.692 -5.072 1.00 45.22 80 THR A C 1
ATOM 669 O O . THR A 1 80 ? 11.258 -12.652 -5.614 1.00 45.22 80 THR A O 1
#

Secondary structure (DSSP, 8-state):
-HHHHHHHHSSPPPSSSSSS-EEEEEES---HHHHHHHHHHHHHS--EEEEEEEEEEEETTEEEEEEEESS-HHHHHT--

Organism: NCBI:txid1215089

pLDDT: mean 88.06, std 10.34, range [45.22, 97.25]

Radius of gyration: 18.07 Å; chains: 1; bounding box: 44×22×53 Å